Protein AF-A0A5E6N544-F1 (afdb_monomer)

Secondary structure (DSSP, 8-state):
--GGGEEEEEEEETTEEEEEEEEE--TTTSPPEEEEHHHHHHHHHHHHHHHHHHS-TT----GGG-HHHHTT--

Nearest PDB structures (foldseek):
  7ec7-assembly1_A  TM=4.704E-01  e=1.474E+00  Staphylococcus aureus subsp. aureus USA300
  7vfm-assembly1_A  TM=4.568E-01  e=2.017E+00  Staphylococcus aureus subsp. aureus USA300
  7ec7-assembly2_B  TM=4.401E-01  e=2.286E+00  Staphylococcus aureus subsp. aureus USA300
  8uy4-assembly1_A  TM=6.646E-01  e=9.669E+00  Acinetobacter baumannii AB307-0294
  4rnd-assembly1_C  TM=3.224E-01  e=9.081E+00  Saccharomyce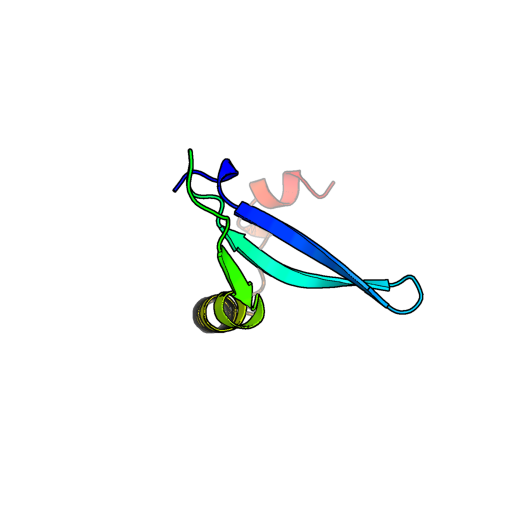s cerevisiae S288C

Solvent-accessible surface area (backbone atoms only — not comparable to full-atom values): 4752 Å² total; per-residue (Å²): 136,62,85,85,32,61,45,81,45,73,42,77,57,97,86,44,76,42,80,53,34,38,30,47,46,56,89,79,93,57,83,66,47,77,41,61,38,65,72,58,46,54,60,53,52,52,51,48,52,55,54,51,72,71,43,74,82,79,65,76,79,63,60,87,83,36,69,75,71,61,72,77,75,118

Structure (mmCIF, N/CA/C/O backbone):
data_AF-A0A5E6N544-F1
#
_entry.id   AF-A0A5E6N544-F1
#
loop_
_atom_site.g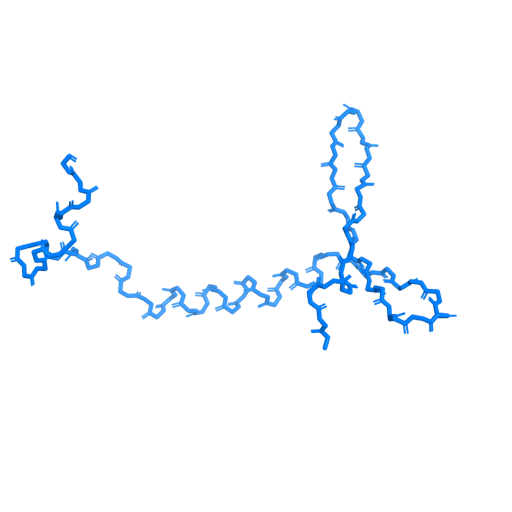roup_PDB
_atom_site.id
_atom_site.type_symbol
_atom_site.label_atom_id
_atom_site.label_alt_id
_atom_site.label_comp_id
_atom_site.label_asym_id
_atom_site.label_entity_id
_atom_site.label_seq_id
_atom_site.pdbx_PDB_ins_code
_atom_site.Cartn_x
_atom_site.Cartn_y
_atom_site.Cartn_z
_atom_site.occupancy
_atom_site.B_iso_or_equiv
_atom_site.auth_seq_id
_atom_site.auth_comp_id
_atom_site.auth_asym_id
_atom_site.auth_atom_id
_atom_site.pdbx_PDB_model_num
ATOM 1 N N . MET A 1 1 ? 3.832 18.515 -8.073 1.00 55.03 1 MET A N 1
ATOM 2 C CA . MET A 1 1 ? 3.362 17.236 -8.637 1.00 55.03 1 MET A CA 1
ATOM 3 C C . MET A 1 1 ? 1.855 17.226 -8.487 1.00 55.03 1 MET A C 1
ATOM 5 O O . MET A 1 1 ? 1.385 17.327 -7.359 1.00 55.03 1 MET A O 1
ATOM 9 N N . LEU A 1 2 ? 1.108 17.260 -9.586 1.00 54.12 2 LEU A N 1
ATOM 10 C CA . LEU A 1 2 ? -0.354 17.217 -9.543 1.00 54.12 2 LEU A CA 1
ATOM 11 C C . LEU A 1 2 ? -0.796 15.748 -9.463 1.00 54.12 2 LEU A C 1
ATOM 13 O O . LEU A 1 2 ? -0.104 14.867 -9.961 1.00 54.12 2 LEU A O 1
ATOM 17 N N . ALA A 1 3 ? -1.962 15.462 -8.878 1.00 56.16 3 ALA A N 1
ATOM 18 C CA . ALA A 1 3 ? -2.473 14.086 -8.755 1.00 56.16 3 ALA A CA 1
ATOM 19 C C . ALA A 1 3 ? -2.637 13.353 -10.108 1.00 56.16 3 ALA A C 1
ATOM 21 O O . ALA A 1 3 ? -2.705 12.131 -10.144 1.00 56.16 3 ALA A O 1
ATOM 22 N N . LYS A 1 4 ? -2.662 14.101 -11.221 1.00 57.53 4 LYS A N 1
ATOM 23 C CA . LYS A 1 4 ? -2.765 13.595 -12.600 1.00 57.53 4 LYS A CA 1
ATOM 24 C C . LYS A 1 4 ? -1.468 12.966 -13.134 1.00 57.53 4 LYS A C 1
ATOM 26 O O . LYS A 1 4 ? -1.502 12.308 -14.167 1.00 57.53 4 LYS A O 1
ATOM 31 N N . ASP A 1 5 ? -0.352 13.161 -12.435 1.00 67.38 5 ASP A N 1
ATOM 32 C CA . ASP A 1 5 ? 0.981 12.721 -12.862 1.00 67.38 5 ASP A CA 1
ATOM 33 C C . ASP A 1 5 ? 1.258 11.248 -12.479 1.00 67.38 5 ASP A C 1
ATOM 35 O O . ASP A 1 5 ? 2.281 10.683 -12.856 1.00 67.38 5 ASP A O 1
ATOM 39 N N . PHE A 1 6 ? 0.363 10.598 -11.728 1.00 65.38 6 PHE A N 1
ATOM 40 C CA . PHE A 1 6 ? 0.530 9.215 -11.276 1.00 65.38 6 PHE A CA 1
ATOM 41 C C . PHE A 1 6 ? -0.367 8.262 -12.065 1.00 65.38 6 PHE A C 1
ATOM 43 O O . PHE A 1 6 ? -1.581 8.449 -12.126 1.00 65.38 6 PHE A O 1
ATOM 50 N N . ASN A 1 7 ? 0.226 7.213 -12.635 1.00 70.75 7 ASN A N 1
ATOM 51 C CA . ASN A 1 7 ? -0.498 6.131 -13.295 1.00 70.75 7 ASN A CA 1
ATOM 52 C C . ASN A 1 7 ? -0.110 4.777 -12.680 1.00 70.75 7 ASN A C 1
ATOM 54 O O . ASN A 1 7 ? 1.045 4.559 -12.313 1.00 70.75 7 ASN A O 1
ATOM 58 N N . ILE A 1 8 ? -1.075 3.870 -12.547 1.00 72.62 8 ILE A N 1
ATOM 59 C CA . ILE A 1 8 ? -0.900 2.571 -11.889 1.00 72.62 8 ILE A CA 1
ATOM 60 C C . ILE A 1 8 ? -0.850 1.479 -12.955 1.00 72.62 8 ILE A C 1
ATOM 62 O O . ILE A 1 8 ? -1.780 1.346 -13.749 1.00 72.62 8 ILE A O 1
ATOM 66 N N . HIS A 1 9 ? 0.218 0.677 -12.959 1.00 76.50 9 HIS A N 1
ATOM 67 C CA . HIS A 1 9 ? 0.350 -0.441 -13.889 1.00 76.50 9 HIS A CA 1
ATOM 68 C C . HIS A 1 9 ? -0.048 -1.770 -13.228 1.00 76.50 9 HIS A C 1
ATOM 70 O O . HIS A 1 9 ? 0.516 -2.173 -12.205 1.00 76.50 9 HIS A O 1
ATOM 76 N N . TYR A 1 10 ? -0.998 -2.472 -13.849 1.00 69.75 10 TYR A N 1
ATOM 77 C CA . TYR A 1 10 ? -1.495 -3.774 -13.400 1.00 69.75 10 TYR A CA 1
ATOM 78 C C . TYR A 1 10 ? -0.852 -4.916 -14.172 1.00 69.75 10 TYR A C 1
ATOM 80 O O . TYR A 1 10 ? -0.503 -4.790 -15.343 1.00 69.75 10 TYR A O 1
ATOM 88 N N . GLN A 1 11 ? -0.723 -6.057 -13.512 1.00 63.03 11 GLN A N 1
ATOM 89 C CA . GLN A 1 11 ? -0.194 -7.283 -14.087 1.00 63.03 11 GLN A CA 1
ATOM 90 C C . GLN A 1 11 ? -1.187 -8.408 -13.833 1.00 63.03 11 GLN A C 1
ATOM 92 O O . GLN A 1 11 ? -1.677 -8.545 -12.715 1.00 63.03 11 GLN A O 1
ATOM 97 N N . ASN A 1 12 ? -1.506 -9.182 -14.869 1.00 63.16 12 ASN A N 1
ATOM 98 C CA . ASN A 1 12 ? -2.474 -10.270 -14.780 1.00 63.16 12 ASN A CA 1
ATOM 99 C C . ASN A 1 12 ? -1.739 -11.607 -14.649 1.00 63.16 12 ASN A C 1
ATOM 101 O O . ASN A 1 12 ? -0.926 -11.959 -15.504 1.00 63.16 12 ASN A O 1
ATOM 105 N N . ILE A 1 13 ? -2.020 -12.338 -13.573 1.00 69.31 13 ILE A N 1
ATOM 106 C CA . ILE A 1 13 ? -1.590 -13.726 -13.396 1.00 69.31 13 ILE A CA 1
ATOM 107 C C . ILE A 1 13 ? -2.838 -14.539 -13.062 1.00 69.31 13 ILE A C 1
ATOM 109 O O . ILE A 1 13 ? -3.497 -14.267 -12.061 1.00 69.31 13 ILE A O 1
ATOM 113 N N . ASN A 1 14 ? -3.166 -15.530 -13.896 1.00 78.69 14 ASN A N 1
ATOM 114 C CA . ASN A 1 14 ? -4.323 -16.418 -13.715 1.00 78.69 14 ASN A CA 1
ATOM 115 C C . ASN A 1 14 ? -5.665 -15.675 -13.518 1.00 78.69 14 ASN A C 1
ATOM 117 O O . ASN A 1 14 ? -6.521 -16.130 -12.765 1.00 78.69 14 ASN A O 1
ATOM 121 N N . GLY A 1 15 ? -5.848 -14.514 -14.157 1.00 73.06 15 GLY A N 1
ATOM 122 C CA . GLY A 1 15 ? -7.059 -13.697 -14.024 1.00 73.06 15 GLY A CA 1
ATOM 123 C C . GLY A 1 15 ? -7.050 -12.724 -12.842 1.00 73.06 15 GLY A C 1
ATOM 124 O O . GLY A 1 15 ? -7.980 -11.932 -12.707 1.00 73.06 15 GLY A O 1
ATOM 125 N N . VAL A 1 16 ? -6.003 -12.723 -12.013 1.00 64.38 16 VAL A N 1
ATOM 126 C CA . VAL A 1 16 ? -5.870 -11.796 -10.884 1.00 64.38 16 VAL A CA 1
ATOM 127 C C . VAL A 1 16 ? -4.984 -10.617 -11.276 1.00 64.38 16 VAL A C 1
ATOM 129 O O . VAL A 1 16 ? -3.848 -10.792 -11.720 1.00 64.38 16 VAL A O 1
ATOM 132 N N . HIS A 1 17 ? -5.516 -9.403 -11.114 1.00 71.75 17 HIS A N 1
ATOM 133 C CA . HIS A 1 17 ? -4.813 -8.152 -11.389 1.00 71.75 17 HIS A CA 1
ATOM 134 C C . HIS A 1 17 ? -4.039 -7.696 -10.146 1.00 71.75 17 HIS A C 1
ATOM 136 O O . HIS A 1 17 ? -4.635 -7.276 -9.157 1.00 71.75 17 HIS A O 1
ATOM 142 N N . TYR A 1 18 ? -2.709 -7.733 -10.209 1.00 63.47 18 TYR A N 1
ATOM 143 C CA . TYR A 1 18 ? -1.826 -7.236 -9.155 1.00 63.47 18 TYR A CA 1
ATOM 144 C C . TYR A 1 18 ? -1.190 -5.912 -9.559 1.00 63.47 18 TYR A C 1
ATOM 146 O O . TYR A 1 18 ? -0.670 -5.771 -10.669 1.00 63.47 18 TYR A O 1
ATOM 154 N N . ILE A 1 19 ? -1.186 -4.950 -8.637 1.00 73.31 19 ILE A N 1
ATOM 155 C CA . ILE A 1 19 ? -0.440 -3.706 -8.814 1.00 73.31 19 ILE A CA 1
ATOM 156 C C . ILE A 1 19 ? 1.018 -3.975 -8.448 1.00 73.31 19 ILE A C 1
ATOM 158 O O . ILE A 1 19 ? 1.313 -4.305 -7.300 1.00 73.31 19 ILE A O 1
ATOM 162 N N . ARG A 1 20 ? 1.927 -3.841 -9.418 1.00 75.00 20 ARG A N 1
ATOM 163 C CA . ARG A 1 20 ? 3.370 -4.030 -9.185 1.00 75.00 20 ARG A CA 1
ATOM 164 C C . ARG A 1 20 ? 4.121 -2.712 -9.096 1.00 75.00 20 ARG A C 1
ATOM 166 O O . ARG A 1 20 ? 4.902 -2.512 -8.167 1.00 75.00 20 ARG A O 1
ATOM 173 N N . ASP A 1 21 ? 3.827 -1.804 -10.016 1.00 79.88 21 ASP A N 1
ATOM 174 C CA . ASP A 1 21 ? 4.659 -0.632 -10.250 1.00 79.88 21 ASP A CA 1
ATOM 175 C C . ASP A 1 21 ? 3.817 0.639 -10.339 1.00 79.88 21 ASP A C 1
ATOM 177 O O . ASP A 1 21 ? 2.726 0.667 -10.921 1.00 79.88 21 ASP A O 1
ATOM 181 N N . LEU A 1 22 ? 4.362 1.707 -9.764 1.00 79.94 22 LEU A N 1
ATOM 182 C CA . LEU A 1 22 ? 3.867 3.061 -9.922 1.00 79.94 22 LEU A CA 1
ATOM 183 C C . LEU A 1 22 ? 4.614 3.721 -11.083 1.00 79.94 22 LEU A C 1
ATOM 185 O O . LEU A 1 22 ? 5.844 3.793 -11.088 1.00 79.94 22 LEU A O 1
ATOM 189 N N . CYS A 1 23 ? 3.867 4.221 -12.059 1.00 78.19 23 CYS A N 1
ATOM 190 C CA . CYS A 1 23 ? 4.396 5.023 -13.149 1.00 78.19 23 CYS A CA 1
ATOM 191 C C . CYS A 1 23 ? 4.247 6.504 -12.794 1.00 78.19 23 CYS A C 1
ATOM 193 O O . CYS A 1 23 ? 3.132 6.998 -12.615 1.00 78.19 23 CYS A O 1
ATOM 195 N N . ILE A 1 24 ? 5.365 7.229 -12.740 1.00 73.00 24 ILE A N 1
ATOM 196 C CA . ILE A 1 24 ? 5.353 8.687 -12.598 1.00 73.00 24 ILE A CA 1
ATOM 197 C C . ILE A 1 24 ? 5.452 9.279 -14.002 1.00 73.00 24 ILE A C 1
ATOM 199 O O . ILE A 1 24 ? 6.501 9.221 -14.652 1.00 73.00 24 ILE A O 1
ATOM 203 N N . ASN A 1 25 ? 4.332 9.809 -14.480 1.00 67.44 25 ASN A N 1
ATOM 204 C CA . ASN A 1 25 ? 4.247 10.552 -15.721 1.00 67.44 25 ASN A CA 1
ATOM 205 C C . ASN A 1 25 ? 4.723 11.983 -15.465 1.00 67.44 25 ASN A C 1
ATOM 207 O O . ASN A 1 25 ? 4.037 12.784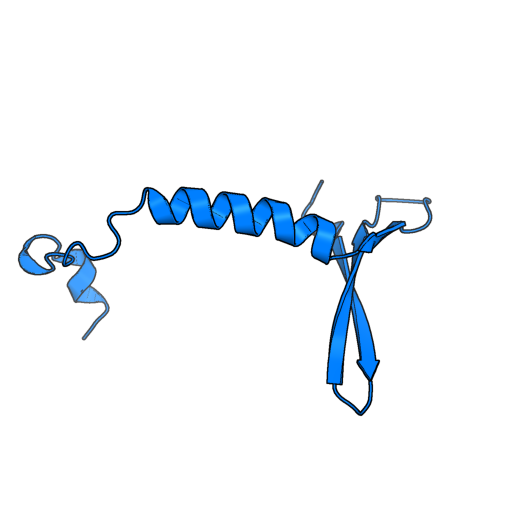 -14.836 1.00 67.44 25 ASN A O 1
ATOM 211 N N . ARG A 1 26 ? 5.923 12.312 -15.942 1.00 64.12 26 ARG A N 1
ATOM 212 C CA . ARG A 1 26 ? 6.407 13.687 -15.903 1.00 64.12 26 ARG A CA 1
ATOM 213 C C . ARG A 1 26 ? 5.844 14.408 -17.117 1.00 64.12 26 ARG A C 1
ATOM 215 O O . ARG A 1 26 ? 6.153 14.035 -18.245 1.00 64.12 26 ARG A O 1
ATOM 222 N N . ASN A 1 27 ? 5.025 15.426 -16.866 1.00 66.38 27 ASN A N 1
ATOM 223 C CA . ASN A 1 27 ? 4.342 16.176 -17.912 1.00 66.38 27 ASN A CA 1
ATOM 224 C C . ASN A 1 27 ? 5.320 16.613 -19.012 1.00 66.38 27 ASN A C 1
ATOM 226 O O . ASN A 1 27 ? 6.210 17.433 -18.790 1.00 66.38 27 ASN A O 1
ATOM 230 N N . ASN A 1 28 ? 5.065 16.041 -20.190 1.00 60.94 28 ASN A N 1
ATOM 231 C CA . ASN A 1 28 ? 5.515 16.427 -21.519 1.00 60.94 28 ASN A CA 1
ATOM 232 C C . ASN A 1 28 ? 6.964 15.995 -21.857 1.00 60.94 28 ASN A C 1
ATOM 234 O O . ASN A 1 28 ? 7.944 16.603 -21.441 1.00 60.94 28 ASN A O 1
ATOM 238 N N . HIS A 1 29 ? 7.052 14.969 -22.720 1.00 60.78 29 HIS A N 1
ATOM 239 C CA . HIS A 1 29 ? 8.202 14.514 -23.531 1.00 60.78 29 HIS A CA 1
ATOM 240 C C . HIS A 1 29 ? 9.227 13.567 -22.882 1.00 60.78 29 HIS A C 1
ATOM 242 O O . HIS A 1 29 ? 10.109 13.070 -23.585 1.00 60.78 29 HIS A O 1
ATOM 248 N N . GLN A 1 30 ? 9.116 13.241 -21.593 1.00 70.81 30 GLN A N 1
ATOM 249 C CA . GLN A 1 30 ? 9.989 12.238 -20.972 1.00 70.81 30 GLN A CA 1
ATOM 250 C C . GLN A 1 30 ? 9.323 10.866 -20.912 1.00 70.81 30 GLN A C 1
ATOM 252 O O . GLN A 1 30 ? 8.122 10.752 -20.673 1.00 70.81 30 GLN A O 1
ATOM 257 N N . LYS A 1 31 ? 10.118 9.810 -21.127 1.00 70.50 31 LYS A N 1
ATOM 258 C CA . LYS A 1 31 ? 9.634 8.439 -20.957 1.00 70.50 31 LYS A CA 1
ATOM 259 C C . LYS A 1 31 ? 9.171 8.250 -19.504 1.00 70.50 31 LYS A C 1
ATOM 2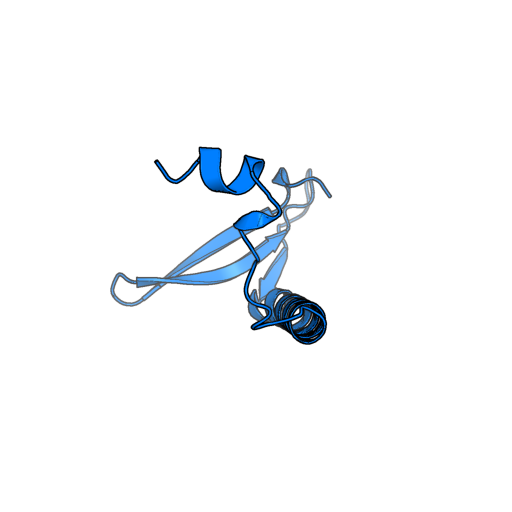61 O O . LYS A 1 31 ? 9.897 8.665 -18.596 1.00 70.50 31 LYS A O 1
ATOM 266 N N . PRO A 1 32 ? 8.000 7.632 -19.280 1.00 72.38 32 PRO A N 1
ATOM 267 C CA . PRO A 1 32 ? 7.536 7.319 -17.938 1.00 72.38 32 PRO A CA 1
ATOM 268 C C . PRO A 1 32 ? 8.573 6.475 -17.196 1.00 72.38 32 PRO A C 1
ATOM 270 O O . PRO A 1 32 ? 9.190 5.578 -17.776 1.00 72.38 32 PRO A O 1
ATOM 273 N N . THR A 1 33 ? 8.761 6.771 -15.912 1.00 77.94 33 THR A N 1
ATOM 274 C CA . THR A 1 33 ? 9.636 5.980 -15.039 1.00 77.94 33 THR A CA 1
ATOM 275 C C . THR A 1 33 ? 8.782 5.081 -14.160 1.00 77.94 33 THR A C 1
ATOM 277 O O . THR A 1 33 ? 7.823 5.544 -13.536 1.00 77.94 33 THR A O 1
ATOM 280 N N . PHE A 1 34 ? 9.115 3.792 -14.152 1.00 78.31 34 PHE A N 1
ATOM 281 C CA . PHE A 1 34 ? 8.438 2.781 -13.350 1.00 78.31 34 PHE A CA 1
ATOM 282 C C . PHE A 1 34 ? 9.220 2.552 -12.068 1.00 78.31 34 PHE A C 1
ATOM 284 O O . PHE A 1 34 ? 10.433 2.346 -12.102 1.00 78.31 34 PHE A O 1
ATOM 291 N N . HIS A 1 35 ? 8.510 2.578 -10.949 1.00 81.25 35 HIS A N 1
ATOM 292 C CA . HIS A 1 35 ? 9.086 2.366 -9.633 1.00 81.25 35 HIS A CA 1
ATOM 293 C C . HIS A 1 35 ? 8.291 1.286 -8.897 1.00 81.25 35 HIS A C 1
ATOM 295 O O . HIS A 1 35 ? 7.057 1.342 -8.926 1.00 81.25 35 HIS A O 1
ATOM 301 N N . PRO A 1 36 ? 8.948 0.345 -8.196 1.00 82.56 36 PRO A N 1
ATOM 302 C CA . PRO A 1 36 ? 8.246 -0.677 -7.429 1.00 82.56 36 PRO A CA 1
ATOM 303 C C . PRO A 1 36 ? 7.315 -0.047 -6.396 1.00 82.56 36 PRO A C 1
ATOM 305 O O . PRO A 1 36 ? 7.747 0.763 -5.568 1.00 82.56 36 PRO A O 1
ATOM 308 N N . LEU A 1 37 ? 6.042 -0.444 -6.398 1.00 81.50 37 LEU A N 1
ATOM 309 C CA . LEU A 1 37 ? 5.042 0.131 -5.495 1.00 81.50 37 LEU A CA 1
ATOM 310 C C . LEU A 1 37 ? 5.403 -0.100 -4.016 1.00 81.50 37 LEU A C 1
ATOM 312 O O . LEU A 1 37 ? 5.168 0.768 -3.174 1.00 81.50 37 LEU A O 1
ATOM 316 N N . GLY A 1 38 ? 6.037 -1.234 -3.701 1.00 80.38 38 GLY A N 1
ATOM 317 C CA . GLY A 1 38 ? 6.482 -1.563 -2.342 1.00 80.38 38 GLY A CA 1
ATOM 318 C C . GLY A 1 38 ? 7.419 -0.515 -1.727 1.00 80.38 38 GLY A C 1
ATOM 319 O O . GLY A 1 38 ? 7.333 -0.247 -0.529 1.00 80.38 38 GLY A O 1
ATOM 320 N N . ASN A 1 39 ? 8.245 0.148 -2.544 1.00 81.12 39 ASN A N 1
ATOM 321 C CA . ASN A 1 39 ? 9.159 1.193 -2.072 1.00 81.12 39 ASN A CA 1
ATOM 322 C C . ASN A 1 39 ? 8.422 2.471 -1.647 1.00 81.12 39 ASN A C 1
ATOM 324 O O . ASN A 1 39 ? 8.912 3.193 -0.783 1.00 81.12 39 ASN A O 1
ATOM 328 N N . PHE A 1 40 ? 7.242 2.737 -2.215 1.00 77.62 40 PHE A N 1
ATOM 329 C CA . PHE A 1 40 ? 6.384 3.854 -1.811 1.00 77.62 40 PHE A CA 1
ATOM 330 C C . PHE A 1 40 ? 5.525 3.503 -0.601 1.00 77.62 40 PHE A C 1
ATOM 332 O O . PHE A 1 40 ? 5.370 4.318 0.305 1.00 77.62 40 PHE A O 1
ATOM 339 N N . LEU A 1 41 ? 4.978 2.287 -0.569 1.00 79.94 41 LEU A N 1
ATOM 340 C CA . LEU A 1 41 ? 4.071 1.879 0.498 1.00 79.94 41 LEU A CA 1
ATOM 341 C C . LEU A 1 41 ? 4.792 1.660 1.830 1.00 79.94 41 LEU A C 1
ATOM 343 O O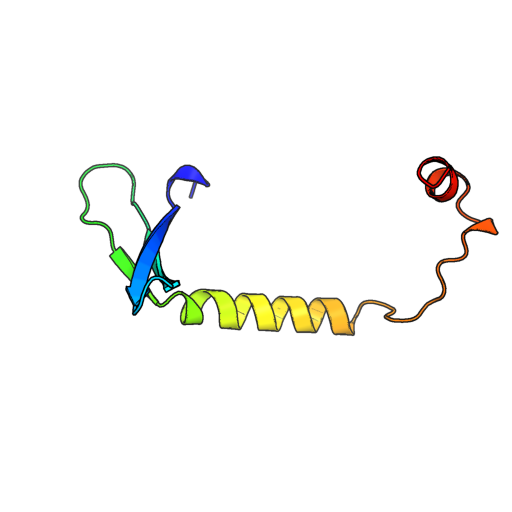 . LEU A 1 41 ? 4.241 2.031 2.859 1.00 79.94 41 LEU A O 1
ATOM 347 N N . ASN A 1 42 ? 6.015 1.122 1.850 1.00 83.31 42 ASN A N 1
ATOM 348 C CA . ASN A 1 42 ? 6.724 0.833 3.105 1.00 83.31 42 ASN A CA 1
ATOM 349 C C . ASN A 1 42 ? 6.927 2.072 4.003 1.00 83.31 42 ASN A C 1
ATOM 351 O O . ASN A 1 42 ? 6.568 2.014 5.182 1.00 83.31 42 ASN A O 1
ATOM 355 N N . PRO A 1 43 ? 7.422 3.215 3.491 1.00 84.75 43 PRO A N 1
ATOM 356 C CA . PRO A 1 43 ? 7.510 4.443 4.279 1.00 84.75 43 PRO A CA 1
ATOM 357 C C . PRO A 1 43 ? 6.142 4.990 4.707 1.00 84.75 43 PRO A C 1
ATOM 359 O O . PRO A 1 43 ? 5.981 5.415 5.850 1.00 84.75 43 PRO A O 1
ATOM 362 N N . THR A 1 44 ? 5.137 4.962 3.823 1.00 83.56 44 THR A N 1
ATOM 363 C CA . THR A 1 44 ? 3.785 5.455 4.136 1.00 83.56 44 THR A CA 1
ATOM 364 C C . THR A 1 44 ? 3.107 4.608 5.212 1.00 83.56 44 THR A C 1
ATOM 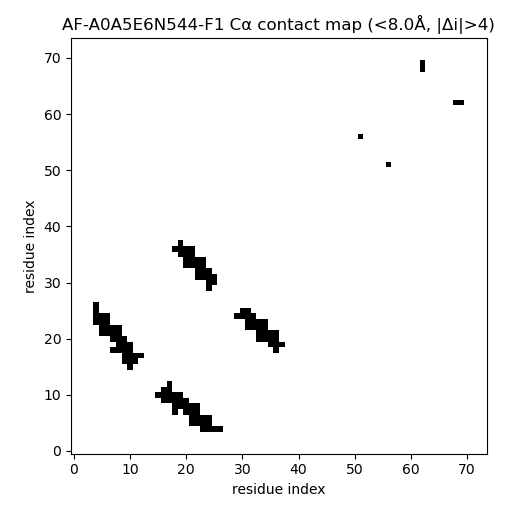366 O O . THR A 1 44 ? 2.511 5.155 6.137 1.00 83.56 44 THR A O 1
ATOM 369 N N . LEU A 1 45 ? 3.241 3.283 5.138 1.00 85.00 45 LEU A N 1
ATOM 370 C CA . LEU A 1 45 ? 2.746 2.345 6.143 1.00 85.00 45 LEU A CA 1
ATOM 371 C C . LEU A 1 45 ? 3.471 2.519 7.481 1.00 85.00 45 LEU A C 1
ATOM 373 O O . LEU A 1 45 ? 2.825 2.499 8.528 1.00 85.00 45 LEU A O 1
ATOM 377 N N . ALA A 1 46 ? 4.7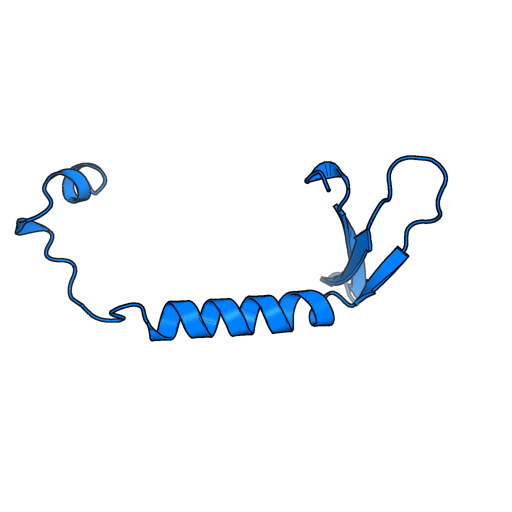87 2.746 7.463 1.00 85.50 46 ALA A N 1
ATOM 378 C CA . ALA A 1 46 ? 5.559 3.027 8.671 1.00 85.50 46 ALA A CA 1
ATOM 379 C C . ALA A 1 46 ? 5.102 4.329 9.356 1.00 85.50 46 ALA A C 1
ATOM 381 O O . ALA A 1 46 ? 4.889 4.348 10.571 1.00 85.50 46 ALA A O 1
ATOM 382 N N . LEU A 1 47 ? 4.882 5.397 8.580 1.00 86.38 47 LEU A N 1
ATOM 383 C CA . LEU A 1 47 ? 4.350 6.670 9.078 1.00 86.38 47 LEU A CA 1
ATOM 384 C C . LEU A 1 47 ? 2.919 6.532 9.609 1.00 86.38 47 LEU A C 1
ATOM 386 O O . LEU A 1 47 ? 2.609 7.045 10.685 1.00 86.38 47 LEU A O 1
ATOM 390 N N . LEU A 1 48 ? 2.057 5.800 8.899 1.00 85.31 48 LEU A N 1
ATOM 391 C CA . LEU A 1 48 ? 0.698 5.505 9.346 1.00 85.31 48 LEU A CA 1
ATOM 392 C C . LEU A 1 48 ? 0.717 4.742 10.674 1.00 85.31 48 LEU A C 1
ATOM 394 O O . LEU A 1 48 ? 0.054 5.148 11.623 1.00 85.31 48 LEU A O 1
ATOM 398 N N . GLY A 1 49 ? 1.532 3.692 10.785 1.00 85.31 49 GLY A N 1
ATOM 399 C CA . GLY A 1 49 ? 1.706 2.940 12.027 1.00 85.31 49 GLY A CA 1
ATOM 400 C C . GLY A 1 49 ? 2.186 3.815 13.189 1.00 85.31 49 GLY A C 1
ATOM 401 O O . GLY A 1 49 ? 1.730 3.647 14.321 1.00 85.31 49 GLY A O 1
ATOM 402 N N . GLN A 1 50 ? 3.053 4.795 12.925 1.00 84.81 50 GLN A N 1
ATOM 403 C CA . GLN A 1 50 ? 3.504 5.753 13.935 1.00 84.81 50 GLN A CA 1
ATOM 404 C C . GLN A 1 50 ? 2.388 6.714 14.376 1.00 84.81 50 GLN A C 1
ATOM 406 O O . GLN A 1 50 ? 2.280 7.012 15.566 1.00 84.81 50 GLN A O 1
ATOM 411 N N . GLY A 1 51 ? 1.554 7.182 13.444 1.00 78.38 51 GLY A N 1
ATOM 412 C CA . GLY A 1 51 ? 0.387 8.016 13.743 1.00 78.38 51 GLY A CA 1
ATOM 413 C C . GLY A 1 51 ? -0.686 7.259 14.527 1.00 78.38 51 GLY A C 1
ATOM 414 O O . GLY A 1 51 ? -1.233 7.783 15.494 1.00 78.38 51 GLY A O 1
ATOM 415 N N . LEU A 1 52 ? -0.914 5.993 14.175 1.00 78.88 52 LEU A N 1
ATOM 416 C CA . LEU A 1 52 ? -1.851 5.108 14.864 1.00 78.88 52 LEU A CA 1
ATOM 417 C C . LEU A 1 52 ? -1.389 4.784 16.288 1.00 78.88 52 LEU A C 1
ATOM 419 O O . LEU A 1 52 ? -2.192 4.869 17.207 1.00 78.88 52 LEU A O 1
ATOM 423 N N . LYS A 1 53 ? -0.094 4.526 16.515 1.00 76.00 53 LYS A N 1
ATOM 424 C CA . LYS A 1 53 ? 0.457 4.332 17.873 1.00 76.00 53 LYS A CA 1
ATOM 425 C C . LYS A 1 53 ? 0.246 5.530 18.805 1.00 76.00 53 LYS A C 1
ATOM 427 O O . LYS A 1 53 ? 0.244 5.351 20.017 1.00 76.00 53 LYS A O 1
ATOM 432 N N . LYS A 1 54 ? 0.115 6.741 18.255 1.00 67.50 54 LYS A N 1
ATOM 433 C CA . LYS A 1 54 ? -0.166 7.971 19.016 1.00 67.50 54 LYS A CA 1
ATOM 434 C C . LYS A 1 54 ? -1.660 8.266 19.149 1.00 67.50 54 LYS A C 1
ATOM 436 O O . LYS A 1 54 ? -2.031 9.154 19.910 1.00 67.50 54 LYS A O 1
ATOM 441 N N . SER A 1 55 ? -2.505 7.559 18.404 1.00 67.75 55 SER A N 1
ATOM 442 C CA . SER A 1 55 ? -3.948 7.667 18.542 1.00 67.75 55 SER A CA 1
ATOM 443 C C . SER A 1 55 ? -4.373 6.919 19.809 1.00 67.75 55 SER A C 1
ATOM 445 O O . SER A 1 55 ? -3.829 5.844 20.076 1.00 67.75 55 SER A O 1
ATOM 447 N N . PRO A 1 56 ? -5.316 7.450 20.606 1.00 67.81 56 PRO A N 1
ATOM 448 C CA . PRO A 1 56 ? -5.890 6.732 21.735 1.00 67.81 56 PRO A CA 1
ATOM 449 C C . PRO A 1 56 ? -6.769 5.580 21.221 1.00 67.81 56 PRO A C 1
ATOM 451 O O . PRO A 1 56 ? -7.998 5.625 21.252 1.00 67.81 56 PRO A O 1
ATOM 454 N N . ILE A 1 57 ? -6.118 4.538 20.705 1.00 68.31 57 ILE A N 1
ATOM 455 C CA . ILE A 1 57 ? -6.733 3.311 20.210 1.00 68.31 57 ILE A CA 1
ATOM 456 C C . ILE A 1 57 ? -7.386 2.631 21.409 1.00 68.31 57 ILE A C 1
ATOM 458 O O . ILE A 1 57 ? -6.709 2.095 22.282 1.00 68.31 57 ILE A O 1
ATOM 462 N N . GLY A 1 58 ? -8.714 2.711 21.472 1.00 65.75 58 GLY A N 1
ATOM 463 C CA . GLY A 1 58 ? -9.509 2.124 22.550 1.00 65.75 58 GLY A CA 1
ATOM 464 C C . GLY A 1 58 ? -10.070 3.115 23.569 1.00 65.75 58 GLY A C 1
ATOM 465 O O . GLY A 1 58 ? -10.758 2.675 24.489 1.00 65.75 58 GLY A O 1
ATOM 466 N N . GLN A 1 59 ? -9.867 4.431 23.419 1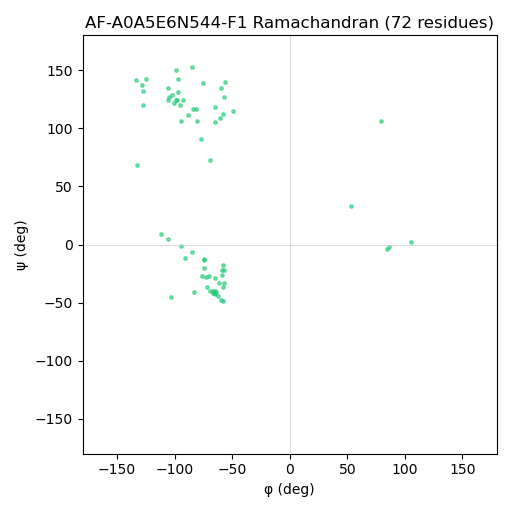.00 70.69 59 GLN A N 1
ATOM 467 C CA . GLN A 1 59 ? -10.735 5.364 24.141 1.00 70.69 59 GLN A CA 1
ATOM 468 C C . GLN A 1 59 ? -12.160 5.209 23.609 1.00 70.69 59 GLN A C 1
ATOM 470 O O . GLN A 1 59 ? -12.429 5.407 22.423 1.00 70.69 59 GLN A O 1
ATOM 475 N N . LYS A 1 60 ? -13.070 4.810 24.502 1.00 70.50 60 LYS A N 1
ATOM 476 C CA . LYS A 1 60 ? -14.504 4.771 24.234 1.00 70.50 60 LYS A CA 1
ATOM 477 C C . LYS A 1 60 ? -14.925 6.185 23.847 1.00 70.50 60 LYS A C 1
ATOM 479 O O . LYS A 1 60 ? -14.857 7.090 24.673 1.00 70.50 60 LYS A O 1
ATOM 484 N N . LEU A 1 61 ? -15.311 6.369 22.588 1.00 71.62 61 LEU A N 1
ATOM 485 C CA . LEU A 1 61 ? -15.866 7.628 22.113 1.00 71.62 61 LEU A CA 1
ATOM 486 C C . LEU A 1 61 ? -17.143 7.880 22.924 1.00 71.62 61 LEU A C 1
ATOM 488 O O . LEU A 1 61 ? -18.108 7.122 22.803 1.00 71.62 61 LEU A O 1
ATOM 492 N N . ASP A 1 62 ? -17.125 8.861 23.825 1.00 70.75 62 ASP A N 1
ATOM 493 C CA . ASP A 1 62 ? -18.298 9.157 24.641 1.00 70.75 62 ASP A CA 1
ATOM 494 C C . ASP A 1 62 ? -19.313 9.932 23.802 1.00 70.75 62 ASP A C 1
ATOM 496 O O . ASP A 1 62 ? -19.295 11.162 23.716 1.00 70.75 62 ASP A O 1
ATOM 500 N N . PHE A 1 63 ? -20.200 9.186 23.149 1.00 71.12 63 PHE A N 1
ATOM 501 C CA . PHE A 1 63 ? -21.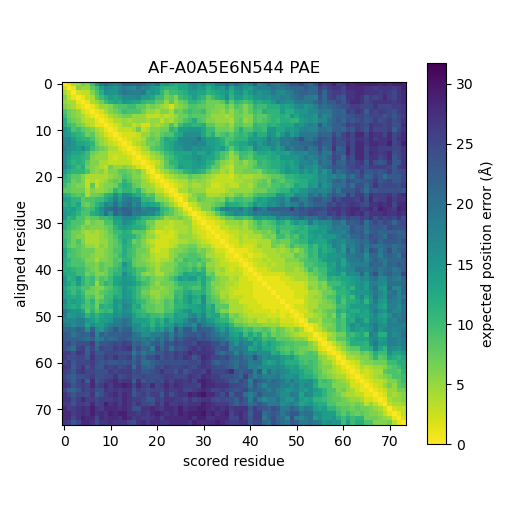282 9.737 22.342 1.00 71.12 63 PHE A CA 1
ATOM 502 C C . PHE A 1 63 ? -22.198 10.681 23.139 1.00 71.12 63 PHE A C 1
ATOM 504 O O . PHE A 1 63 ? -22.822 11.551 22.533 1.00 71.12 63 PHE A O 1
ATOM 511 N N . ALA A 1 64 ? -22.247 10.576 24.476 1.00 70.38 64 ALA A N 1
ATOM 512 C CA . ALA A 1 64 ? -23.078 11.442 25.310 1.00 70.38 64 ALA A CA 1
ATOM 513 C C . ALA A 1 64 ? -22.633 12.915 25.267 1.00 70.38 64 ALA A C 1
ATOM 515 O O . ALA A 1 64 ? -23.469 13.810 25.365 1.00 70.38 64 ALA A O 1
ATOM 516 N N . ASN A 1 65 ? -21.341 13.178 25.040 1.00 74.19 65 ASN A N 1
ATOM 517 C CA . ASN A 1 65 ? -20.786 14.538 24.998 1.00 74.19 65 ASN A CA 1
ATOM 518 C C . ASN A 1 65 ? -20.716 15.126 23.579 1.00 74.19 65 ASN A C 1
ATOM 520 O O . ASN A 1 65 ? -20.283 16.266 23.388 1.00 74.19 65 ASN A O 1
ATOM 524 N N . HIS A 1 66 ? -21.124 14.363 22.561 1.00 75.62 66 HIS A N 1
ATOM 525 C CA . HIS A 1 66 ? -20.944 14.722 21.156 1.00 75.62 66 HIS A CA 1
ATOM 526 C C . HIS A 1 66 ? -22.247 14.533 20.359 1.00 75.62 66 HIS A C 1
ATOM 528 O O . HIS A 1 66 ? -22.314 13.674 19.477 1.00 75.62 66 HIS A O 1
ATOM 534 N N . PRO A 1 67 ? -23.284 15.359 20.612 1.00 72.56 67 PRO A N 1
ATOM 535 C CA . PRO A 1 67 ? -24.624 15.199 20.027 1.00 72.56 67 PRO A CA 1
ATOM 536 C C . PRO A 1 67 ? -24.645 15.227 18.489 1.00 72.56 67 PRO A C 1
ATOM 538 O O . PRO A 1 67 ? -25.549 14.683 17.859 1.00 72.56 67 PRO A O 1
ATOM 541 N N . TYR A 1 68 ? -23.625 15.815 17.863 1.00 75.81 68 TYR A N 1
ATOM 542 C CA . TYR A 1 68 ? -23.463 15.867 16.408 1.00 75.81 68 TYR A CA 1
ATOM 543 C C . TYR A 1 68 ? -23.070 14.513 15.795 1.00 75.81 68 TYR A C 1
ATOM 545 O O . TYR A 1 68 ? -23.409 14.255 14.644 1.00 75.81 68 TYR A O 1
ATOM 553 N N . LEU A 1 69 ? -22.384 13.643 16.548 1.00 70.62 69 LEU A N 1
ATOM 554 C CA . LEU A 1 69 ? -21.984 12.307 16.085 1.00 70.62 69 LEU A CA 1
ATOM 555 C C . LEU A 1 69 ? -23.163 11.327 16.075 1.00 70.62 69 LEU A C 1
ATOM 557 O O . LEU A 1 69 ? -23.206 10.421 15.248 1.00 70.62 69 LEU A O 1
ATOM 561 N N . CYS A 1 70 ? -24.156 11.546 16.938 1.00 68.56 70 CYS A N 1
ATOM 562 C CA . CYS A 1 70 ? -25.377 10.742 16.997 1.00 68.56 70 CYS A CA 1
ATOM 563 C C . CYS A 1 70 ? -26.342 11.029 15.835 1.00 68.56 70 CYS A C 1
ATOM 565 O O . CYS A 1 70 ? -27.199 10.207 15.526 1.00 68.56 70 CYS A O 1
ATOM 567 N N . LYS A 1 71 ? -26.211 12.186 15.171 1.00 64.75 71 LYS A N 1
ATOM 568 C CA . LYS A 1 71 ? -27.168 12.659 14.158 1.00 64.75 71 LYS A CA 1
ATOM 569 C C . LYS A 1 71 ? -27.078 11.922 12.812 1.00 64.75 71 LYS A C 1
ATOM 571 O O . LYS A 1 71 ? -27.977 12.069 11.996 1.00 64.75 71 LYS A O 1
ATOM 576 N N . GLY A 1 72 ? -26.013 11.151 12.578 1.00 61.12 72 GLY A N 1
ATOM 577 C CA . GLY A 1 72 ? -25.815 10.360 11.355 1.00 61.12 72 GLY A CA 1
ATOM 578 C C . GLY A 1 72 ? -26.026 8.852 11.520 1.00 61.12 72 GLY A C 1
ATOM 579 O O . GLY A 1 72 ? -25.741 8.113 10.585 1.00 61.12 72 GLY A O 1
ATOM 580 N N . LEU A 1 73 ? -26.451 8.397 12.705 1.00 64.06 73 LEU A N 1
ATOM 581 C CA . LEU A 1 73 ? -26.580 6.974 13.055 1.00 64.06 73 LEU A CA 1
ATOM 582 C C . LEU A 1 73 ? -28.038 6.516 13.242 1.00 64.06 73 LEU A C 1
ATOM 584 O O . LEU A 1 73 ? -28.254 5.409 13.732 1.00 64.06 73 LEU A O 1
ATOM 588 N N . TYR A 1 74 ? -29.011 7.360 12.890 1.00 59.31 74 TYR A N 1
ATOM 589 C CA . TYR A 1 74 ? -30.440 7.039 12.929 1.00 59.31 74 TYR A CA 1
ATOM 590 C C . TYR A 1 74 ? -30.979 6.758 11.529 1.00 59.31 74 TYR A C 1
ATOM 592 O O . TYR A 1 74 ? -30.568 7.491 10.600 1.00 59.31 74 TYR A O 1
#

pLDDT: mean 72.32, std 8.06, range [54.12, 86.38]

Sequence (74 aa):
MLAKDFNIHYQNINGVHYIRDLCINRNNHQKPTFHPLGNFLNPTLALLGQGLKKSPIGQKLDFANHPYLCKGLY

Foldseek 3Di:
DDPVQWDWDWDDDPNDTDTFWIWGRDPDDDDTDTDGVCVVVVVVVVVVVVVVVPPPVPDDPPCVVPVVVVPPVD

Mean predicted aligned error: 13.83 Å

Radius of gyration: 20.22 Å; Cα contacts (8 Å, |Δi|>4): 63; chains: 1; bounding box: 40×34×49 Å